Protein AF-H2J4N5-F1 (afdb_monomer_lite)

pLDDT: mean 79.95, std 15.62, r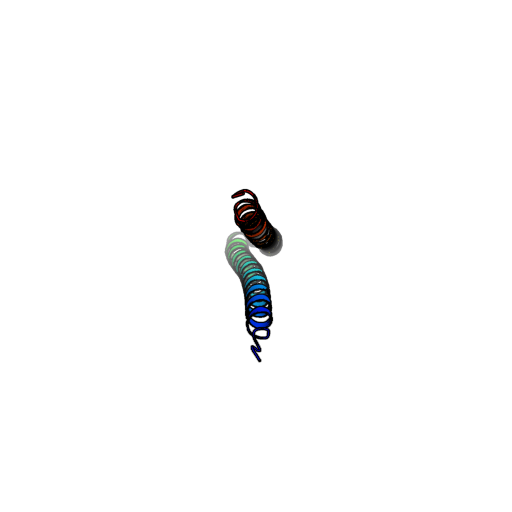ange [40.62, 96.94]

Foldseek 3Di:
DDDDPDPVVVVVVVVVVVLVVVLVVLLVVLLVVLQVVLVVVCVVVVDNVSNVVSNVVSNVVSNVVSVVSVVVVVVVVVVVVVVVVVVVVVVVVVVPPPD

Organism: Marinitoga piezophila (strain DSM 14283 / JCM 11233 / KA3) (NCBI:txid443254)

Structure (mmCIF, N/CA/C/O backbone):
data_AF-H2J4N5-F1
#
_entry.id   AF-H2J4N5-F1
#
loop_
_atom_site.group_PDB
_atom_site.id
_atom_site.type_symbol
_atom_site.label_atom_id
_atom_site.label_alt_id
_atom_site.label_comp_id
_atom_site.label_asym_id
_atom_site.label_entity_id
_atom_site.label_seq_id
_atom_site.pdbx_PDB_ins_code
_atom_site.Cartn_x
_atom_site.Cartn_y
_atom_site.Cartn_z
_atom_site.occupancy
_atom_site.B_iso_or_equiv
_atom_site.auth_seq_id
_atom_site.auth_comp_id
_atom_site.auth_asym_id
_atom_site.auth_atom_id
_atom_site.pdbx_PDB_model_num
ATOM 1 N N . MET A 1 1 ? -37.686 -14.635 29.935 1.00 40.62 1 MET A N 1
ATOM 2 C CA . MET A 1 1 ? -36.285 -15.011 29.629 1.00 40.62 1 MET A CA 1
ATOM 3 C C . MET A 1 1 ? -35.777 -14.164 28.466 1.00 40.62 1 MET A C 1
ATOM 5 O O . MET A 1 1 ? -36.203 -14.379 27.340 1.00 40.62 1 MET A O 1
ATOM 9 N N . ARG A 1 2 ? -34.945 -13.144 28.726 1.00 49.22 2 ARG A N 1
ATOM 10 C CA . ARG A 1 2 ? -34.337 -12.299 27.681 1.00 49.22 2 ARG A CA 1
ATOM 11 C C . ARG A 1 2 ? -33.076 -12.996 27.159 1.00 49.22 2 ARG A C 1
ATOM 13 O O . ARG A 1 2 ? -32.084 -13.012 27.873 1.00 49.22 2 ARG A O 1
ATOM 20 N N . ARG A 1 3 ? -33.109 -13.543 25.939 1.00 55.00 3 ARG A N 1
ATOM 21 C CA . ARG A 1 3 ? -31.884 -13.847 25.178 1.00 55.00 3 ARG A CA 1
ATOM 22 C C . ARG A 1 3 ? -31.457 -12.563 24.462 1.00 55.00 3 ARG A C 1
ATOM 24 O O . ARG A 1 3 ? -32.181 -12.105 23.582 1.00 55.00 3 ARG A O 1
ATOM 31 N N . ARG A 1 4 ? -30.334 -11.958 24.848 1.00 63.50 4 ARG A N 1
ATOM 32 C CA . ARG A 1 4 ? -29.755 -10.754 24.227 1.00 63.50 4 ARG A CA 1
ATOM 33 C C . ARG A 1 4 ? -28.246 -10.941 24.066 1.00 63.50 4 ARG A C 1
ATOM 35 O O . ARG A 1 4 ? -27.476 -10.196 24.655 1.00 63.50 4 ARG A O 1
ATOM 42 N N . ASP A 1 5 ? -27.801 -11.960 23.330 1.00 56.12 5 ASP A N 1
ATOM 43 C CA . ASP A 1 5 ? -26.359 -12.256 23.335 1.00 56.12 5 ASP A CA 1
ATOM 44 C C . ASP A 1 5 ? -25.845 -13.020 22.095 1.00 56.12 5 ASP A C 1
ATOM 46 O O . ASP A 1 5 ? -24.896 -13.790 22.170 1.00 56.12 5 ASP A O 1
ATOM 50 N N . LYS A 1 6 ? -26.414 -12.758 20.905 1.00 52.00 6 LYS A N 1
ATOM 51 C CA . LYS A 1 6 ? -25.762 -13.119 19.619 1.00 52.00 6 LYS A CA 1
ATOM 52 C C . LYS A 1 6 ? -25.415 -11.939 18.705 1.00 52.00 6 LYS A C 1
ATOM 54 O O . LYS A 1 6 ? -24.426 -12.010 17.992 1.00 52.00 6 LYS A O 1
ATOM 59 N N . PHE A 1 7 ? -26.131 -10.818 18.805 1.00 56.03 7 PHE A N 1
ATOM 60 C CA . PHE A 1 7 ? -25.937 -9.663 17.913 1.00 56.03 7 PHE A CA 1
ATOM 61 C C . PHE A 1 7 ? -24.570 -8.961 18.049 1.00 56.03 7 PHE A C 1
ATOM 63 O O . PHE A 1 7 ? -24.122 -8.306 17.115 1.00 56.03 7 PHE A O 1
ATOM 70 N N . GLY A 1 8 ? -23.896 -9.075 19.199 1.00 55.38 8 GLY A N 1
ATOM 71 C CA . GLY A 1 8 ? -22.613 -8.399 19.441 1.00 55.38 8 GLY A CA 1
ATOM 72 C C . GLY A 1 8 ? -21.385 -9.111 18.862 1.00 55.38 8 GLY A C 1
ATOM 73 O O . GLY A 1 8 ? -20.338 -8.483 18.721 1.00 55.38 8 GLY A O 1
ATOM 74 N N . VAL A 1 9 ? -21.496 -10.403 18.541 1.00 60.62 9 VAL A N 1
ATOM 75 C CA . VAL A 1 9 ? -20.385 -11.189 17.980 1.00 60.62 9 VAL A CA 1
ATOM 76 C C . VAL A 1 9 ? -20.263 -10.905 16.485 1.00 60.62 9 VAL A C 1
ATOM 78 O O . VAL A 1 9 ? -19.182 -10.555 16.019 1.00 60.62 9 VAL A O 1
ATOM 81 N N . ASP A 1 10 ? -21.383 -10.922 15.765 1.00 65.06 10 ASP A N 1
ATOM 82 C CA . ASP A 1 10 ? -21.407 -10.732 14.314 1.00 65.06 10 ASP A CA 1
ATOM 83 C C . ASP A 1 10 ? -20.800 -9.378 13.895 1.00 65.06 10 ASP A C 1
ATOM 85 O O . ASP A 1 10 ? -19.929 -9.325 13.030 1.00 65.06 10 ASP A O 1
ATOM 89 N N . ILE A 1 11 ? -21.149 -8.282 14.580 1.00 63.00 11 ILE A N 1
ATOM 90 C CA . ILE A 1 11 ? -20.681 -6.920 14.245 1.00 63.00 11 ILE A CA 1
ATOM 91 C C . ILE A 1 11 ? -19.152 -6.782 14.369 1.00 63.00 11 ILE A C 1
ATOM 93 O O . ILE A 1 11 ? -18.521 -6.113 13.550 1.00 63.00 11 ILE A O 1
ATOM 97 N N . LYS A 1 12 ? -18.535 -7.431 15.366 1.00 66.19 12 LYS A N 1
ATOM 98 C CA . LYS A 1 12 ? -17.078 -7.375 15.568 1.00 66.19 12 LYS A CA 1
ATOM 99 C C . LYS A 1 12 ? -16.320 -8.152 14.494 1.00 66.19 12 LYS A C 1
ATOM 101 O O . LYS A 1 12 ? -15.289 -7.675 14.026 1.00 66.19 12 LYS A O 1
ATOM 106 N N . ILE A 1 13 ? -16.841 -9.306 14.074 1.00 68.75 13 ILE A N 1
ATOM 107 C CA . ILE A 1 13 ? -16.270 -10.074 12.960 1.00 68.75 13 ILE A CA 1
ATOM 108 C C . ILE A 1 13 ? -16.378 -9.293 11.645 1.00 68.75 13 ILE A C 1
ATOM 110 O O . ILE A 1 13 ? -15.399 -9.233 10.903 1.00 68.75 13 ILE A O 1
ATOM 114 N N . PHE A 1 14 ? -17.511 -8.634 11.373 1.00 68.88 14 PHE A N 1
ATOM 115 C CA . PHE A 1 14 ? -17.658 -7.808 10.169 1.00 68.88 14 PHE A CA 1
ATOM 116 C C . PHE A 1 14 ? -16.686 -6.619 10.148 1.00 68.88 14 PHE A C 1
ATOM 118 O O . PHE A 1 14 ? -16.079 -6.351 9.112 1.00 68.88 14 PHE A O 1
ATOM 125 N N . ALA A 1 15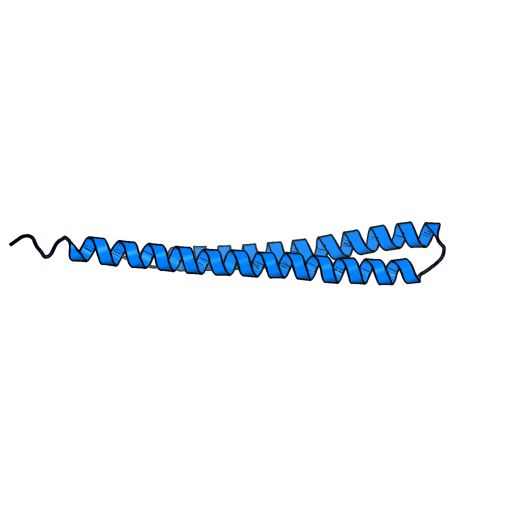 ? -16.483 -5.943 11.283 1.00 71.19 15 ALA A N 1
ATOM 126 C CA . ALA A 1 15 ? -15.530 -4.837 11.385 1.00 71.19 15 ALA A CA 1
ATOM 127 C C . ALA A 1 15 ? -14.076 -5.288 11.149 1.00 71.19 15 ALA A C 1
ATOM 129 O O . ALA A 1 15 ? -13.335 -4.627 10.423 1.00 71.19 15 ALA A O 1
ATOM 130 N N . GLN A 1 16 ? -13.678 -6.438 11.705 1.00 72.62 16 GLN A N 1
ATOM 131 C CA . GLN A 1 16 ? -12.342 -7.011 11.497 1.00 72.62 16 GLN A CA 1
ATOM 132 C C . GLN A 1 16 ? -12.109 -7.434 10.042 1.00 72.62 16 GLN A C 1
ATOM 134 O O . GLN A 1 16 ? -11.040 -7.175 9.492 1.00 72.62 16 GLN A O 1
ATOM 139 N N . LEU A 1 17 ? -13.114 -8.038 9.397 1.00 80.62 17 LEU A N 1
ATOM 140 C CA . LEU A 1 17 ? -13.025 -8.418 7.987 1.00 80.62 17 LEU A CA 1
ATOM 141 C C . LEU A 1 17 ? -12.869 -7.197 7.083 1.00 80.62 17 LEU A C 1
ATOM 143 O O . LEU A 1 17 ? -12.021 -7.198 6.196 1.00 80.62 17 LEU A O 1
ATOM 147 N N . ASN A 1 18 ? -13.671 -6.161 7.324 1.00 85.94 18 ASN A N 1
ATOM 148 C CA . ASN A 1 18 ? -13.647 -4.934 6.539 1.00 85.94 18 ASN A CA 1
ATOM 149 C C . ASN A 1 18 ? -12.272 -4.255 6.609 1.00 85.94 18 ASN A C 1
ATOM 151 O O . ASN A 1 18 ? -11.718 -3.851 5.592 1.00 85.94 18 ASN A O 1
ATOM 155 N N . LEU A 1 19 ? -11.685 -4.213 7.805 1.00 84.94 19 LEU A N 1
ATOM 156 C CA . LEU A 1 19 ? -10.369 -3.634 8.039 1.00 84.94 19 LEU A CA 1
ATOM 157 C C . LEU A 1 19 ? -9.251 -4.392 7.293 1.00 84.94 19 LEU A C 1
ATOM 159 O O . LEU A 1 19 ? -8.422 -3.777 6.623 1.00 84.94 19 LEU A O 1
ATOM 163 N N . VAL A 1 20 ? -9.256 -5.729 7.350 1.00 88.31 20 VAL A N 1
ATOM 164 C CA . VAL A 1 20 ? -8.302 -6.566 6.596 1.00 88.31 20 VAL A CA 1
ATOM 165 C C . VAL A 1 20 ? -8.500 -6.414 5.085 1.00 88.31 20 VAL A C 1
ATOM 167 O O . VAL A 1 20 ? -7.520 -6.361 4.342 1.00 88.31 20 VAL A O 1
ATOM 170 N N . TYR A 1 21 ? -9.748 -6.300 4.623 1.00 91.88 21 TYR A N 1
ATOM 171 C CA . TYR A 1 21 ? -10.058 -6.051 3.216 1.00 91.88 21 TYR A CA 1
ATOM 172 C C . TYR A 1 21 ? -9.500 -4.714 2.733 1.00 91.88 21 TYR A C 1
ATOM 174 O O . TYR A 1 21 ? -8.840 -4.681 1.697 1.00 91.88 21 TYR A O 1
ATOM 182 N N . PHE A 1 22 ? -9.718 -3.629 3.482 1.00 90.31 22 PHE A N 1
ATOM 183 C CA . PHE A 1 22 ? -9.166 -2.318 3.142 1.00 90.31 22 PHE A CA 1
ATOM 184 C C . PHE A 1 22 ? -7.641 -2.334 3.131 1.00 90.31 22 PHE A C 1
ATOM 186 O O . PHE A 1 22 ? -7.045 -1.850 2.175 1.00 90.31 22 PHE A O 1
ATOM 193 N N . PHE A 1 23 ? -7.007 -2.973 4.115 1.00 93.25 23 PHE A N 1
ATOM 194 C CA . PHE A 1 23 ? -5.557 -3.157 4.121 1.00 93.25 23 PHE A CA 1
ATOM 195 C C . PHE A 1 23 ? -5.058 -3.860 2.852 1.00 93.25 23 PHE A C 1
ATOM 197 O O . PHE A 1 23 ? -4.168 -3.353 2.166 1.00 93.25 23 PHE A O 1
ATOM 204 N N . ALA A 1 24 ? -5.651 -5.008 2.512 1.00 94.12 24 ALA A N 1
ATOM 205 C CA . ALA A 1 24 ? -5.270 -5.768 1.327 1.00 94.12 24 ALA A CA 1
ATOM 206 C C . ALA A 1 24 ? -5.476 -4.949 0.045 1.00 94.12 24 ALA A C 1
ATOM 208 O O . ALA A 1 24 ? -4.602 -4.932 -0.821 1.00 94.12 24 ALA A O 1
ATOM 209 N N . LEU A 1 25 ? -6.596 -4.227 -0.054 1.00 95.12 25 LEU A N 1
ATOM 210 C CA . LEU A 1 25 ? -6.903 -3.366 -1.191 1.00 95.12 25 LEU A CA 1
ATOM 211 C C . LEU A 1 25 ? -5.883 -2.226 -1.324 1.00 95.12 25 LEU A C 1
ATOM 213 O O . LEU A 1 25 ? -5.369 -2.002 -2.416 1.00 95.12 25 LEU A O 1
ATOM 217 N N . THR A 1 26 ? -5.540 -1.553 -0.223 1.00 94.81 26 THR A N 1
ATOM 218 C CA . THR A 1 26 ? -4.558 -0.458 -0.187 1.00 94.81 26 THR A CA 1
ATOM 219 C C . THR A 1 26 ? -3.169 -0.933 -0.607 1.00 94.81 26 THR A C 1
ATOM 221 O O . THR A 1 26 ? -2.502 -0.269 -1.406 1.00 94.81 26 THR A O 1
ATOM 224 N N . VAL A 1 27 ? -2.729 -2.096 -0.118 1.00 95.62 27 VAL A N 1
ATOM 225 C CA . VAL A 1 27 ? -1.432 -2.677 -0.490 1.00 95.62 27 VAL A CA 1
ATOM 226 C C . VAL A 1 27 ? -1.422 -3.058 -1.970 1.00 95.62 27 VAL A C 1
ATOM 228 O O . VAL A 1 27 ? -0.524 -2.642 -2.701 1.00 95.62 27 VAL A O 1
ATOM 231 N N . LEU A 1 28 ? -2.435 -3.791 -2.441 1.00 96.50 28 LEU A N 1
ATOM 232 C CA . LEU A 1 28 ? -2.525 -4.217 -3.840 1.00 96.50 28 LEU A CA 1
ATOM 233 C C . LEU A 1 28 ? -2.617 -3.027 -4.801 1.00 96.50 28 LEU A C 1
ATOM 235 O O . LEU A 1 28 ? -1.938 -3.024 -5.827 1.00 96.50 28 LEU A O 1
ATOM 239 N N . ALA A 1 29 ? -3.396 -1.998 -4.459 1.00 96.75 29 ALA A N 1
ATOM 240 C CA . ALA A 1 29 ? -3.519 -0.786 -5.260 1.00 96.75 29 ALA A CA 1
ATOM 241 C C . ALA A 1 29 ? -2.178 -0.049 -5.382 1.00 96.75 29 ALA A C 1
ATOM 243 O O . ALA A 1 29 ? -1.782 0.323 -6.485 1.00 96.75 29 ALA A O 1
ATOM 244 N N . ASN A 1 30 ? -1.437 0.113 -4.283 1.00 96.94 30 ASN A N 1
ATOM 245 C CA . ASN A 1 30 ? -0.126 0.765 -4.314 1.00 96.94 30 ASN A CA 1
ATOM 246 C C . ASN A 1 30 ? 0.914 -0.045 -5.107 1.00 96.94 30 ASN A C 1
ATOM 248 O O . ASN A 1 30 ? 1.689 0.538 -5.866 1.00 96.94 30 ASN A O 1
ATOM 252 N N . ILE A 1 31 ? 0.918 -1.377 -4.985 1.00 95.75 31 ILE A N 1
ATOM 253 C CA . ILE A 1 31 ? 1.781 -2.256 -5.793 1.00 95.75 31 ILE A CA 1
ATOM 254 C C . ILE A 1 31 ? 1.454 -2.098 -7.279 1.00 95.75 31 ILE A C 1
ATOM 256 O O . ILE A 1 31 ? 2.360 -1.953 -8.100 1.00 95.75 31 ILE A O 1
ATOM 260 N N . PHE A 1 32 ? 0.166 -2.086 -7.624 1.00 96.50 32 PHE A N 1
ATOM 261 C CA . PHE A 1 32 ? -0.297 -1.926 -8.998 1.00 96.50 32 PHE A CA 1
ATOM 262 C C . PHE A 1 32 ? 0.109 -0.568 -9.584 1.00 96.50 32 PHE A C 1
ATOM 264 O O . PHE A 1 32 ? 0.664 -0.506 -10.680 1.00 96.50 32 PHE A O 1
ATOM 271 N N . VAL A 1 33 ? -0.084 0.515 -8.828 1.00 95.94 33 VAL A N 1
ATOM 272 C CA . VAL A 1 33 ? 0.334 1.867 -9.223 1.00 95.94 33 VAL A CA 1
ATOM 273 C C . VAL A 1 33 ? 1.855 1.954 -9.372 1.00 95.94 33 VAL A C 1
ATOM 275 O O . VAL A 1 33 ? 2.338 2.454 -10.388 1.00 95.94 33 VAL A O 1
ATOM 278 N N . GLY A 1 34 ? 2.620 1.419 -8.415 1.00 95.06 34 GLY A N 1
ATOM 279 C CA . GLY A 1 34 ? 4.082 1.371 -8.480 1.00 95.06 34 GLY A CA 1
ATOM 280 C C . GLY A 1 34 ? 4.583 0.599 -9.702 1.00 95.06 34 GLY A C 1
ATOM 281 O O . GLY A 1 34 ? 5.472 1.066 -10.410 1.00 95.06 34 GLY A O 1
ATOM 282 N N . TYR A 1 35 ? 3.957 -0.535 -10.019 1.00 93.69 35 TYR A N 1
ATOM 283 C CA . TYR A 1 35 ? 4.280 -1.310 -11.212 1.00 93.69 35 TYR A CA 1
ATOM 284 C C . TYR A 1 35 ? 3.985 -0.545 -12.510 1.00 93.69 35 TYR A C 1
ATOM 286 O O . TYR A 1 35 ? 4.845 -0.499 -13.388 1.00 93.69 35 TYR A O 1
ATOM 294 N N . ILE A 1 36 ? 2.814 0.095 -12.631 1.00 94.88 36 ILE A N 1
ATOM 295 C CA . ILE A 1 36 ? 2.453 0.886 -13.821 1.00 94.88 36 ILE A CA 1
ATOM 296 C C . ILE A 1 36 ? 3.439 2.034 -14.027 1.00 94.88 36 ILE A C 1
ATOM 298 O O . ILE A 1 36 ? 3.964 2.205 -15.128 1.00 94.88 36 ILE A O 1
ATOM 302 N N . ILE A 1 37 ? 3.717 2.806 -12.974 1.00 93.94 37 ILE A N 1
ATOM 303 C CA . ILE A 1 37 ? 4.651 3.933 -13.048 1.00 93.94 37 ILE A CA 1
ATOM 304 C C . ILE A 1 37 ? 6.044 3.426 -13.423 1.00 93.94 37 ILE A C 1
ATOM 306 O O . ILE A 1 37 ? 6.664 3.961 -14.342 1.00 93.94 37 ILE A O 1
ATOM 310 N N . GLY A 1 38 ? 6.511 2.357 -12.776 1.00 92.38 38 GLY A N 1
ATOM 311 C CA . GLY A 1 38 ? 7.792 1.731 -13.083 1.00 92.38 38 GLY A CA 1
ATOM 312 C C . GLY A 1 38 ? 7.885 1.243 -14.530 1.00 92.38 38 GLY A C 1
ATOM 313 O O . GLY A 1 38 ? 8.913 1.438 -15.178 1.00 92.38 38 GLY A O 1
ATOM 314 N N . TYR A 1 39 ? 6.810 0.657 -15.064 1.00 91.12 39 TYR A N 1
ATOM 315 C CA . TYR A 1 39 ? 6.736 0.194 -16.449 1.00 91.12 39 TYR A CA 1
ATOM 316 C C . TYR A 1 39 ? 6.814 1.353 -17.448 1.00 91.12 39 TYR A C 1
ATOM 318 O O . TYR A 1 39 ? 7.642 1.315 -18.360 1.00 91.12 39 TYR A O 1
ATOM 326 N N . ILE A 1 40 ? 6.014 2.405 -17.247 1.00 92.12 40 ILE A N 1
ATOM 327 C CA . ILE A 1 40 ? 6.024 3.601 -18.103 1.00 92.12 40 ILE A CA 1
ATOM 328 C C . ILE A 1 40 ? 7.412 4.246 -18.085 1.00 92.12 40 ILE A C 1
ATOM 330 O O . ILE A 1 40 ? 7.981 4.539 -19.137 1.00 92.12 40 ILE A O 1
ATOM 334 N N . LEU A 1 41 ? 7.995 4.421 -16.899 1.00 90.00 41 LEU A N 1
ATOM 335 C CA . LEU A 1 41 ? 9.284 5.089 -16.758 1.00 90.00 41 LEU A CA 1
ATOM 336 C C . LEU A 1 41 ? 10.428 4.275 -17.368 1.00 90.00 41 LEU A C 1
ATOM 338 O O . LEU A 1 41 ? 11.314 4.836 -18.014 1.00 90.00 41 LEU A O 1
ATOM 342 N N . SER A 1 42 ? 10.382 2.951 -17.221 1.00 88.69 42 SER A N 1
ATOM 343 C CA . SER A 1 42 ? 11.340 2.047 -17.853 1.00 88.69 42 SER A CA 1
ATOM 344 C C . SER A 1 42 ? 11.226 2.055 -19.377 1.00 88.69 42 SER A C 1
ATOM 346 O O . SER A 1 42 ? 12.248 2.034 -20.058 1.00 88.69 42 SER A O 1
ATOM 348 N N . SER A 1 43 ? 10.014 2.194 -19.928 1.00 86.56 43 SER A N 1
ATOM 349 C CA . SER A 1 43 ? 9.826 2.367 -21.373 1.00 86.56 43 SER A CA 1
ATOM 350 C C . SER A 1 43 ? 10.493 3.643 -21.897 1.00 86.56 43 SER A C 1
ATOM 352 O O . SER A 1 43 ? 11.029 3.636 -23.003 1.00 86.56 43 SER A O 1
ATOM 354 N N . ILE A 1 44 ? 10.500 4.725 -21.113 1.00 90.62 44 ILE A N 1
ATOM 355 C CA . ILE A 1 44 ? 11.093 6.015 -21.509 1.00 90.62 44 ILE A CA 1
ATOM 356 C C . ILE A 1 44 ? 12.620 6.003 -21.359 1.00 90.62 44 ILE A C 1
ATOM 358 O O . ILE A 1 44 ? 13.333 6.505 -22.219 1.00 90.62 44 ILE A O 1
ATOM 362 N N . THR A 1 45 ? 13.132 5.432 -20.268 1.00 87.75 45 THR A N 1
ATOM 363 C CA . THR A 1 45 ? 14.568 5.470 -19.921 1.00 87.75 45 THR A CA 1
ATOM 364 C C . THR A 1 45 ? 15.358 4.244 -20.383 1.00 87.75 45 THR A C 1
ATOM 366 O O . THR A 1 45 ? 16.577 4.228 -20.242 1.00 87.75 45 THR A O 1
ATOM 369 N N . HIS A 1 46 ? 14.681 3.208 -20.895 1.00 83.94 46 HIS A N 1
ATOM 370 C CA . HIS A 1 46 ? 15.244 1.907 -21.303 1.00 83.94 46 HIS A CA 1
ATOM 371 C C . HIS A 1 46 ? 15.998 1.163 -20.186 1.00 83.94 46 HIS A C 1
ATOM 373 O O . HIS A 1 46 ? 16.680 0.170 -20.431 1.00 83.94 46 HIS A O 1
ATOM 379 N N . ALA A 1 47 ? 15.854 1.615 -18.939 1.00 85.62 47 ALA A N 1
ATOM 380 C CA . ALA A 1 47 ? 16.455 0.991 -17.775 1.00 85.62 47 ALA A CA 1
ATOM 381 C C . ALA A 1 47 ? 15.395 0.184 -17.016 1.00 85.62 47 ALA A C 1
ATOM 383 O O . ALA A 1 47 ? 14.439 0.723 -16.454 1.00 85.62 47 ALA A O 1
ATOM 384 N N . GLU A 1 48 ? 15.586 -1.133 -16.982 1.00 84.25 48 GLU A N 1
ATOM 385 C CA . GLU A 1 48 ? 14.761 -2.101 -16.239 1.00 84.25 48 GLU A CA 1
ATOM 386 C C . GLU A 1 48 ? 14.743 -1.815 -14.725 1.00 84.25 48 GLU A C 1
ATOM 388 O O . GLU A 1 48 ? 13.766 -2.105 -14.034 1.00 84.25 48 GLU A O 1
ATOM 393 N N . VAL A 1 49 ? 15.804 -1.177 -14.216 1.00 90.19 49 VAL A N 1
ATOM 394 C CA . VAL A 1 49 ? 15.989 -0.840 -12.797 1.00 90.19 49 VAL A CA 1
ATOM 395 C C . VAL A 1 49 ? 14.841 0.021 -12.254 1.00 90.19 49 VAL A C 1
ATOM 397 O O . VAL A 1 49 ? 14.435 -0.155 -11.106 1.00 90.19 49 VAL A O 1
ATOM 400 N N . TRP A 1 50 ? 14.246 0.893 -13.077 1.00 87.81 50 TRP A N 1
ATOM 401 C CA . TRP A 1 50 ? 13.121 1.729 -12.649 1.00 87.81 50 TRP A CA 1
ATOM 402 C C . TRP A 1 50 ? 11.871 0.922 -12.306 1.00 87.81 50 TRP A C 1
ATOM 404 O O . TRP A 1 50 ? 11.188 1.266 -11.344 1.00 87.81 50 TRP A O 1
ATOM 414 N N . LYS A 1 51 ? 11.598 -0.185 -13.011 1.00 87.88 51 LYS A N 1
ATOM 415 C CA . LYS A 1 51 ? 10.462 -1.064 -12.677 1.00 87.88 51 LYS A CA 1
ATOM 416 C C . LYS A 1 51 ? 10.611 -1.610 -11.263 1.00 87.88 51 LYS A C 1
ATOM 418 O O . LYS A 1 51 ? 9.670 -1.565 -10.480 1.00 87.88 51 LYS A O 1
ATOM 423 N N . ILE A 1 52 ? 11.812 -2.090 -10.941 1.00 91.44 52 ILE A N 1
ATOM 424 C CA . ILE A 1 52 ? 12.128 -2.703 -9.649 1.00 91.44 52 ILE A CA 1
ATOM 425 C C . ILE A 1 52 ? 12.045 -1.660 -8.533 1.00 91.44 52 ILE A C 1
ATOM 427 O O . ILE A 1 52 ? 11.369 -1.894 -7.535 1.00 91.44 52 ILE A O 1
ATOM 431 N N . ILE A 1 53 ? 12.668 -0.491 -8.714 1.00 93.75 53 ILE A N 1
ATOM 432 C CA . ILE A 1 53 ? 12.639 0.589 -7.719 1.00 93.75 53 ILE A CA 1
ATOM 433 C C . ILE A 1 53 ? 11.197 1.011 -7.420 1.00 93.75 53 ILE A C 1
ATOM 435 O O . ILE A 1 53 ? 10.790 1.016 -6.260 1.00 93.75 53 ILE A O 1
ATOM 439 N N . PHE A 1 54 ? 10.397 1.313 -8.445 1.00 93.56 54 PHE A N 1
ATOM 440 C CA . PHE A 1 54 ? 9.018 1.760 -8.244 1.00 93.56 54 PHE A CA 1
ATOM 441 C C . PHE A 1 54 ? 8.100 0.666 -7.692 1.00 93.56 54 PHE A C 1
ATOM 443 O O . PHE A 1 54 ? 7.193 0.976 -6.920 1.00 93.56 54 PHE A O 1
ATOM 450 N N . LEU A 1 55 ? 8.357 -0.604 -8.012 1.00 93.62 55 LEU A N 1
ATOM 451 C CA . LEU A 1 55 ? 7.658 -1.724 -7.389 1.00 93.62 55 LEU A CA 1
ATOM 452 C C . LEU A 1 55 ? 7.936 -1.778 -5.881 1.00 93.62 55 LEU A C 1
ATOM 454 O O . LEU A 1 55 ? 6.997 -1.868 -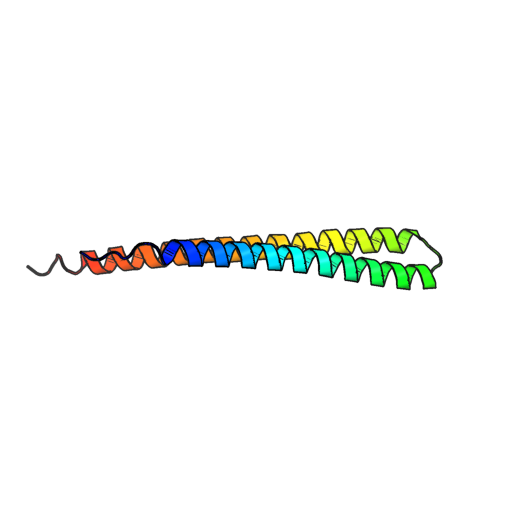5.093 1.00 93.62 55 LEU A O 1
ATOM 458 N N . PHE A 1 56 ? 9.203 -1.661 -5.467 1.00 95.62 56 PHE A N 1
ATOM 459 C CA . PHE A 1 56 ? 9.560 -1.604 -4.048 1.00 95.62 56 PHE A CA 1
ATOM 460 C C . PHE A 1 56 ? 8.972 -0.372 -3.355 1.00 95.62 56 PHE A C 1
ATOM 462 O O . PHE A 1 56 ? 8.442 -0.505 -2.254 1.00 95.62 56 PHE A O 1
ATOM 469 N 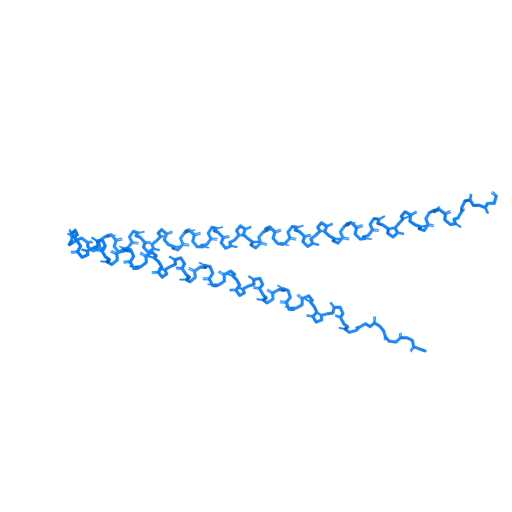N . LEU A 1 57 ? 8.992 0.802 -3.996 1.00 95.31 57 LEU A N 1
ATOM 470 C CA . LEU A 1 57 ? 8.327 1.996 -3.463 1.00 95.31 57 LEU A CA 1
ATOM 471 C C . LEU A 1 57 ? 6.820 1.771 -3.289 1.00 95.31 57 LEU A C 1
ATOM 473 O O . LEU A 1 57 ? 6.275 2.141 -2.252 1.00 95.31 57 LEU A O 1
ATOM 477 N N . GLY A 1 58 ? 6.157 1.139 -4.261 1.00 95.38 58 GLY A N 1
ATOM 478 C CA . GLY A 1 58 ? 4.739 0.788 -4.178 1.00 95.38 58 GLY A CA 1
ATOM 479 C C . GLY A 1 58 ? 4.446 -0.153 -3.009 1.00 95.38 58 GLY A C 1
ATOM 480 O O . GLY A 1 58 ? 3.546 0.117 -2.218 1.00 95.38 58 GLY A O 1
ATOM 481 N N . ILE A 1 59 ? 5.248 -1.209 -2.835 1.00 95.75 59 ILE A N 1
ATOM 482 C CA . ILE A 1 59 ? 5.116 -2.143 -1.704 1.00 95.75 59 ILE A CA 1
ATOM 483 C C . ILE A 1 59 ? 5.309 -1.409 -0.371 1.00 95.75 59 ILE A C 1
ATOM 485 O O . ILE A 1 59 ? 4.458 -1.511 0.509 1.00 95.75 59 ILE A O 1
ATOM 489 N N . ILE A 1 60 ? 6.403 -0.656 -0.217 1.00 96.56 60 ILE A N 1
ATOM 490 C CA . ILE A 1 60 ? 6.732 0.042 1.035 1.00 96.56 60 ILE A CA 1
ATOM 491 C C . ILE A 1 60 ? 5.654 1.080 1.373 1.00 96.56 60 ILE A C 1
ATOM 493 O O . ILE A 1 60 ? 5.185 1.120 2.508 1.00 96.56 60 ILE A O 1
ATOM 497 N N . SER A 1 61 ? 5.217 1.876 0.393 1.00 95.94 61 SER A N 1
ATOM 498 C CA . SER A 1 61 ? 4.137 2.860 0.550 1.00 95.94 61 SER A CA 1
ATOM 499 C C . SER A 1 61 ? 2.819 2.199 0.955 1.00 95.94 61 SER A C 1
ATOM 501 O O . SER A 1 61 ? 2.193 2.609 1.934 1.00 95.94 61 SER A O 1
ATOM 503 N N . GLY A 1 62 ? 2.423 1.140 0.242 1.00 94.62 62 GLY A N 1
ATOM 504 C CA . GLY A 1 62 ? 1.186 0.412 0.505 1.00 94.62 62 GLY A CA 1
ATOM 505 C C . GLY A 1 62 ? 1.168 -0.251 1.875 1.00 94.62 62 GLY A C 1
ATOM 506 O O . GLY A 1 62 ? 0.170 -0.154 2.585 1.00 94.62 62 GLY A O 1
ATOM 507 N N . LEU A 1 63 ? 2.280 -0.869 2.282 1.00 95.69 63 LEU A N 1
ATOM 508 C CA . LEU A 1 63 ? 2.419 -1.446 3.619 1.00 95.69 63 LEU A CA 1
ATOM 509 C C . LEU A 1 63 ? 2.407 -0.368 4.700 1.00 95.69 63 LEU A C 1
ATOM 511 O O . LEU A 1 63 ? 1.723 -0.539 5.703 1.00 95.69 63 LEU A O 1
ATOM 515 N N . TYR A 1 64 ? 3.119 0.744 4.506 1.00 94.94 64 TYR A N 1
ATOM 516 C CA . TYR A 1 64 ? 3.142 1.833 5.480 1.00 94.94 64 TYR A CA 1
ATOM 517 C C . TYR A 1 64 ? 1.742 2.418 5.701 1.00 94.94 64 TYR A C 1
ATOM 519 O O . TYR A 1 64 ? 1.285 2.498 6.839 1.00 94.94 64 TYR A O 1
ATOM 527 N N . GLN A 1 65 ? 1.038 2.773 4.620 1.00 93.62 65 GLN A N 1
ATOM 528 C CA . GLN A 1 65 ? -0.326 3.303 4.694 1.00 93.62 65 GLN A CA 1
ATOM 529 C C . GLN A 1 65 ? -1.293 2.282 5.285 1.00 93.62 65 GLN A C 1
ATOM 531 O O . GLN A 1 65 ? -2.023 2.607 6.218 1.00 93.62 65 GLN A O 1
ATOM 536 N N . GLY A 1 66 ? -1.243 1.040 4.798 1.00 92.81 66 GLY A N 1
ATOM 537 C CA . GLY A 1 66 ? -2.097 -0.028 5.287 1.00 92.81 66 GLY A CA 1
ATOM 538 C C . GLY A 1 66 ? -1.904 -0.282 6.784 1.00 92.81 66 GLY A C 1
ATOM 539 O O . GLY A 1 66 ? -2.877 -0.286 7.528 1.00 92.81 66 GLY A O 1
ATOM 540 N N . ILE A 1 67 ? -0.665 -0.457 7.255 1.00 92.81 67 ILE A N 1
ATOM 541 C CA . ILE A 1 67 ? -0.380 -0.716 8.678 1.00 92.81 67 ILE A CA 1
ATOM 542 C C . ILE A 1 67 ? -0.779 0.485 9.541 1.00 92.81 67 ILE A C 1
ATOM 544 O O . ILE A 1 67 ? -1.366 0.303 10.607 1.00 92.81 67 ILE A O 1
ATOM 548 N N . MET A 1 68 ? -0.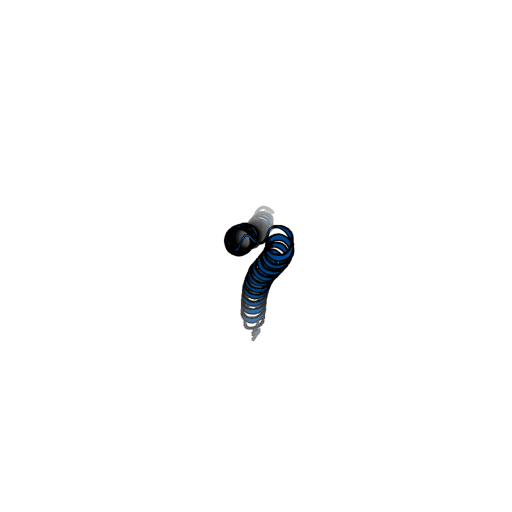502 1.709 9.086 1.00 92.19 68 MET A N 1
ATOM 549 C CA . MET A 1 68 ? -0.889 2.927 9.802 1.00 92.19 68 MET A CA 1
ATOM 550 C C . MET A 1 68 ? -2.413 3.026 9.970 1.00 92.19 68 MET A C 1
ATOM 552 O O . MET A 1 68 ? -2.904 3.436 11.023 1.00 92.19 68 MET A O 1
ATOM 556 N N . GLU A 1 69 ? -3.169 2.636 8.946 1.00 89.69 69 GLU A N 1
ATOM 557 C CA . GLU A 1 69 ? -4.631 2.615 8.971 1.00 89.69 69 GLU A CA 1
ATOM 558 C C . GLU A 1 69 ? -5.170 1.520 9.904 1.00 89.69 69 GLU A C 1
ATOM 560 O O . GLU A 1 69 ? -6.048 1.793 10.725 1.00 89.69 69 GLU A O 1
ATOM 565 N N . LEU A 1 70 ? -4.558 0.327 9.881 1.00 89.75 70 LEU A N 1
ATOM 566 C CA . LEU A 1 70 ? -4.847 -0.749 10.837 1.00 89.75 70 LEU A CA 1
ATOM 567 C C . LEU A 1 70 ? -4.641 -0.295 12.289 1.00 89.75 70 LEU A C 1
ATOM 569 O O . LEU A 1 70 ? -5.495 -0.541 13.141 1.00 89.75 70 LEU A O 1
ATOM 573 N N . MET A 1 71 ? -3.521 0.375 12.574 1.00 89.44 71 MET A N 1
ATOM 574 C CA . MET A 1 71 ? -3.206 0.875 13.915 1.00 89.44 71 MET A CA 1
ATOM 575 C C . MET A 1 71 ? -4.213 1.927 14.385 1.00 89.44 71 MET A C 1
ATOM 577 O O . MET A 1 71 ? -4.707 1.837 15.508 1.00 89.44 71 MET A O 1
ATOM 581 N N . LYS A 1 72 ? -4.563 2.891 13.525 1.00 88.81 72 LYS A N 1
ATOM 582 C CA . LYS A 1 72 ? -5.550 3.930 13.854 1.00 88.81 72 LYS A CA 1
ATOM 583 C C . LYS A 1 72 ? -6.922 3.350 14.181 1.00 88.81 72 LYS A C 1
ATOM 585 O O . LYS A 1 72 ? -7.546 3.777 15.152 1.00 88.81 72 LYS A O 1
ATOM 590 N N . GLU A 1 73 ? -7.396 2.390 13.391 1.00 85.06 73 GLU A N 1
ATOM 591 C CA . GLU A 1 73 ? -8.706 1.780 13.627 1.00 85.06 73 GLU A CA 1
ATOM 592 C C . GLU A 1 73 ? -8.702 0.924 14.905 1.00 85.06 73 GLU A C 1
ATOM 594 O O . GLU A 1 73 ? -9.662 0.954 15.679 1.00 85.06 73 GLU A O 1
ATOM 599 N N . ALA A 1 74 ? -7.597 0.222 15.182 1.00 84.12 74 ALA A N 1
ATOM 600 C CA . ALA A 1 74 ? -7.420 -0.536 16.420 1.00 84.12 74 ALA A CA 1
ATOM 601 C C . ALA A 1 74 ? -7.427 0.368 17.668 1.00 84.12 74 ALA A C 1
ATOM 603 O O . ALA A 1 74 ? -8.122 0.068 18.642 1.00 84.12 74 ALA A O 1
ATOM 604 N N . GLU A 1 75 ? -6.715 1.500 17.639 1.00 84.94 75 GLU A N 1
ATOM 605 C CA . GLU A 1 75 ? -6.723 2.482 18.735 1.00 84.94 75 GLU A CA 1
ATOM 606 C C . GLU A 1 75 ? -8.108 3.103 18.945 1.00 84.94 75 GLU A C 1
ATOM 608 O O . GLU A 1 75 ? -8.551 3.299 20.082 1.00 84.94 75 GLU A O 1
ATOM 613 N N . LYS A 1 76 ? -8.823 3.398 17.854 1.00 83.75 76 LYS A N 1
ATOM 614 C CA . LYS A 1 76 ? -10.178 3.949 17.919 1.00 83.75 76 LYS A CA 1
ATOM 615 C C . LYS A 1 76 ? -11.147 2.972 18.590 1.00 83.75 76 LYS A C 1
ATOM 617 O O . LYS A 1 76 ? -11.895 3.385 19.477 1.00 83.75 76 LYS A O 1
ATOM 622 N N . GLN A 1 77 ? -11.078 1.683 18.248 1.00 78.75 77 GLN A N 1
ATOM 623 C CA . GLN A 1 77 ? -11.890 0.650 18.897 1.00 78.75 77 GLN A CA 1
ATOM 624 C C . GLN A 1 77 ? -11.602 0.530 20.404 1.00 78.75 77 GLN A C 1
ATOM 626 O O . GLN A 1 77 ? -12.546 0.398 21.186 1.00 78.75 77 GLN A O 1
ATOM 631 N N . ASP A 1 78 ? -10.339 0.617 20.842 1.00 77.81 78 ASP A N 1
ATOM 632 C CA . ASP A 1 78 ? -9.987 0.566 22.274 1.00 77.81 78 ASP A CA 1
ATOM 633 C C . ASP A 1 78 ? -10.508 1.796 23.044 1.00 77.81 78 ASP A C 1
ATOM 635 O O . ASP A 1 78 ? -11.095 1.680 24.126 1.00 77.81 78 ASP A O 1
ATOM 639 N N . ASN A 1 79 ? -10.375 2.988 22.457 1.00 77.44 79 ASN A N 1
ATOM 640 C CA . ASN A 1 79 ? -10.844 4.235 23.064 1.00 77.44 79 ASN A CA 1
ATOM 641 C C . ASN A 1 79 ? -12.373 4.298 23.197 1.00 77.44 79 ASN A C 1
ATOM 643 O O . ASN A 1 79 ? -12.890 4.751 24.226 1.00 77.44 79 ASN A O 1
ATOM 647 N N . GLU A 1 80 ? -13.111 3.808 22.199 1.00 74.19 80 GLU A N 1
ATOM 648 C CA . GLU A 1 80 ? -14.573 3.702 22.262 1.00 74.19 80 GLU A CA 1
ATOM 649 C C . GLU A 1 80 ? -15.022 2.716 23.352 1.00 74.19 80 GLU A C 1
ATOM 651 O O . GLU A 1 80 ? -15.964 3.002 24.100 1.00 74.19 80 GLU A O 1
ATOM 656 N N . PHE A 1 81 ? -14.303 1.601 23.524 1.00 69.25 81 PHE A N 1
ATOM 657 C CA . PHE A 1 81 ? -14.577 0.627 24.5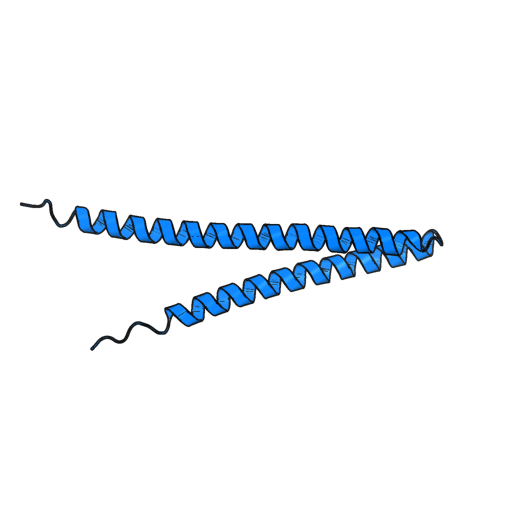83 1.00 69.25 81 PHE A CA 1
ATOM 658 C C . PHE A 1 81 ? -14.343 1.215 25.986 1.00 69.25 81 PHE A C 1
ATOM 660 O O . PHE A 1 81 ? -15.159 1.029 26.896 1.00 69.25 81 PHE A O 1
ATOM 667 N N . LYS A 1 82 ? -13.262 1.988 26.168 1.00 71.06 82 LYS A N 1
ATOM 668 C CA . LYS A 1 82 ? -12.944 2.676 27.433 1.00 71.06 82 LYS A CA 1
ATOM 669 C C . LYS A 1 82 ? -13.959 3.768 27.782 1.00 71.06 82 LYS A C 1
ATOM 671 O O . LYS A 1 82 ? -14.375 3.859 28.940 1.00 71.06 82 LYS A O 1
ATOM 676 N N . GLN A 1 83 ? -14.411 4.560 26.805 1.00 71.69 83 GLN A N 1
ATOM 677 C CA . GLN A 1 83 ? -15.447 5.575 27.040 1.00 71.69 83 GLN A CA 1
ATOM 678 C C . GLN A 1 83 ? -16.795 4.963 27.434 1.00 71.69 83 GLN A C 1
ATOM 680 O O . GLN A 1 83 ? -17.449 5.475 28.344 1.00 71.69 83 GLN A O 1
ATOM 685 N N . GLN A 1 84 ? -17.211 3.865 26.795 1.00 67.44 84 GLN A N 1
ATOM 686 C CA . GLN A 1 84 ? -18.459 3.182 27.153 1.00 67.44 84 GLN A CA 1
ATOM 687 C C . GLN A 1 84 ? -18.417 2.627 28.582 1.00 67.44 84 GLN A C 1
ATOM 689 O O . GLN A 1 84 ? -19.393 2.765 29.322 1.00 67.44 84 GLN A O 1
ATOM 694 N N . ARG A 1 85 ? -17.272 2.072 29.004 1.00 66.69 85 ARG A N 1
ATOM 695 C CA . ARG A 1 85 ? -17.090 1.549 30.364 1.00 66.69 85 ARG A CA 1
ATOM 696 C C . ARG A 1 85 ? -17.166 2.651 31.426 1.00 66.69 85 ARG A C 1
ATOM 698 O O . ARG A 1 85 ? -17.861 2.468 32.417 1.00 66.69 85 ARG A O 1
ATOM 705 N N . ASN A 1 86 ? -16.533 3.806 31.199 1.00 65.75 86 ASN A N 1
ATOM 706 C CA . ASN A 1 86 ? -16.558 4.925 32.154 1.00 65.75 86 ASN A CA 1
ATOM 707 C C . ASN A 1 86 ? -17.938 5.578 32.317 1.00 65.75 86 ASN A C 1
ATOM 709 O O . ASN A 1 86 ? -18.244 6.059 33.405 1.00 65.75 86 ASN A O 1
ATOM 713 N N . ARG A 1 87 ? -18.785 5.580 31.276 1.00 62.66 87 ARG A N 1
ATOM 714 C CA . ARG A 1 87 ? -20.160 6.103 31.379 1.00 62.66 87 ARG A CA 1
ATOM 715 C C . ARG A 1 87 ? -21.064 5.227 32.253 1.00 62.66 87 ARG A C 1
ATOM 717 O O . ARG A 1 87 ? -21.946 5.756 32.913 1.00 62.66 87 ARG A O 1
ATOM 724 N N . GLN A 1 88 ? -20.841 3.912 32.303 1.00 60.56 88 GLN A N 1
ATOM 725 C CA . GLN A 1 88 ? -21.627 3.019 33.170 1.00 60.56 88 GLN A CA 1
ATOM 726 C C . GLN A 1 88 ? -21.250 3.156 34.654 1.00 60.56 88 GLN A C 1
ATOM 728 O O . GLN A 1 88 ? -22.121 3.057 35.517 1.00 60.56 88 GLN A O 1
ATOM 733 N N . THR A 1 89 ? -19.982 3.436 34.970 1.00 58.97 89 THR A N 1
ATOM 734 C CA . THR A 1 89 ? -19.516 3.586 36.359 1.00 58.97 89 THR A CA 1
ATOM 735 C C . THR A 1 89 ? -19.965 4.890 37.019 1.00 58.97 89 THR A C 1
ATOM 737 O O . THR A 1 89 ? -20.147 4.916 38.233 1.00 58.97 89 THR A O 1
ATOM 740 N N . THR A 1 90 ? -20.142 5.976 36.259 1.00 59.53 90 THR A N 1
ATOM 741 C CA . THR A 1 90 ? -20.602 7.265 36.807 1.00 59.53 90 THR A CA 1
ATOM 742 C C . THR A 1 90 ? -22.112 7.323 37.010 1.00 59.53 90 THR A C 1
ATOM 744 O O . THR A 1 90 ? -22.553 7.916 37.991 1.00 59.53 90 THR A O 1
ATOM 747 N N . THR A 1 91 ? -22.914 6.663 36.170 1.00 58.53 91 THR A N 1
ATOM 748 C CA . THR A 1 91 ? -24.372 6.590 36.377 1.00 58.53 91 THR A CA 1
ATOM 749 C C . THR A 1 91 ? -24.732 5.764 37.617 1.00 58.53 91 THR A C 1
ATOM 751 O O . THR A 1 91 ? -25.547 6.209 38.416 1.00 58.53 91 THR A O 1
ATOM 754 N N . GLY A 1 92 ? -24.063 4.630 37.861 1.00 55.09 92 GLY A N 1
ATOM 755 C CA . GLY A 1 92 ? -24.348 3.784 39.032 1.00 55.09 92 GLY A CA 1
ATOM 756 C C . GLY A 1 92 ? -23.919 4.370 40.385 1.00 55.09 92 GLY A C 1
ATOM 757 O O . GLY A 1 92 ? -24.385 3.912 41.422 1.00 55.09 92 GLY A O 1
ATOM 758 N N . LYS A 1 93 ? -23.042 5.383 40.404 1.00 54.16 93 LYS A N 1
ATOM 759 C CA . LYS A 1 93 ? -22.578 6.019 41.650 1.00 54.16 93 LYS A CA 1
ATOM 760 C C . LYS A 1 93 ? -23.518 7.117 42.159 1.00 54.16 93 LYS A C 1
ATOM 762 O O . LYS A 1 93 ? -23.501 7.410 43.348 1.00 54.16 93 LYS A O 1
ATOM 767 N N . ASN A 1 94 ? -24.339 7.696 41.280 1.00 54.78 94 ASN A N 1
ATOM 768 C CA . ASN A 1 94 ? -25.267 8.774 41.633 1.00 54.78 94 ASN A CA 1
ATOM 769 C C . ASN A 1 94 ? -26.631 8.273 42.135 1.00 54.78 94 ASN A C 1
ATOM 771 O O . ASN A 1 94 ? -27.355 9.046 42.746 1.00 54.78 94 ASN A O 1
ATOM 775 N N . GLU A 1 95 ? -26.970 6.998 41.929 1.00 58.09 95 GLU A N 1
ATOM 776 C CA . GLU A 1 95 ? -28.221 6.402 42.434 1.00 58.09 95 GLU A CA 1
ATOM 777 C C . GLU A 1 95 ? -28.114 5.877 43.881 1.00 58.09 95 GLU A C 1
ATOM 779 O O . GLU A 1 95 ? -29.101 5.411 44.435 1.00 58.09 95 GLU A O 1
ATOM 784 N N . GLY A 1 96 ? -26.932 5.949 44.509 1.00 55.41 96 GLY A N 1
ATOM 785 C CA . GLY A 1 96 ? -26.682 5.426 45.861 1.00 55.41 96 GLY A CA 1
ATOM 786 C C . GLY A 1 96 ? -26.429 6.475 46.948 1.00 55.41 96 GLY A C 1
ATOM 787 O O . GLY A 1 96 ? -26.014 6.098 48.037 1.00 55.41 96 GLY A O 1
ATOM 788 N N . ASN A 1 97 ? -26.606 7.771 46.665 1.00 56.25 97 ASN A N 1
ATOM 789 C CA . ASN A 1 97 ? -26.321 8.855 47.623 1.00 56.25 97 ASN A CA 1
ATOM 790 C C . ASN A 1 97 ? -27.511 9.809 47.821 1.00 56.25 97 ASN A C 1
ATOM 792 O O . ASN A 1 97 ? -27.337 11.004 48.055 1.00 56.25 97 ASN A O 1
ATOM 796 N N . SER A 1 98 ? -28.722 9.281 47.686 1.00 56.03 98 SER A N 1
ATOM 797 C CA . SER A 1 98 ? -29.959 9.963 48.050 1.00 56.03 98 SER A CA 1
ATOM 798 C C . SER A 1 98 ? -30.601 9.233 49.224 1.00 56.03 98 SER A C 1
ATOM 800 O O . SER A 1 98 ? -31.621 8.585 49.034 1.00 56.03 98 SER A O 1
ATOM 802 N N . ASP A 1 99 ? -29.951 9.321 50.386 1.00 51.75 99 ASP A N 1
ATOM 803 C CA . ASP A 1 99 ? -30.523 9.114 51.722 1.00 51.75 99 ASP A CA 1
ATOM 804 C C . ASP A 1 99 ? -29.896 10.142 52.679 1.00 51.75 99 ASP A C 1
ATOM 806 O O . ASP A 1 99 ? -28.647 10.273 52.669 1.00 51.75 99 ASP A O 1
#

Secondary structure (DSSP, 8-state):
-----SHHHHHHHHHHHHHHHHHHHHHHHHHHHHHHHHHHHHHHH--THHHHHHHHHHHHHHHHHHHHHHHHHHHHHHHHHHHHHHHHHHHHHHTT---

Sequence (99 aa):
MRRRDKFGVDIKIFAQLNLVYFFALTVLANIFVGYIIGYILSSITHAEVWKIIFLFLGIISGLYQGIMELMKEAEKQDNEFKQQRNRQTTTGKNEGNSD

Radius of gyration: 23.71 Å; chains: 1; bounding box: 53×25×73 Å